Protein AF-A0A918XI87-F1 (afdb_monomer_lite)

Sequence (124 aa):
MRFLFICGCGHSGTSLLLAIFSAANDVHALTDETHFLLSHSTCEFKSQYGYLAQGGNLIVEKTPKHVYALDKIVADPECGALVMVRNPVDVIASLKREVLMFNRVSNAIETTTNSGLPAKRPRE

pLDDT: mean 84.79, std 15.88, range [45.97, 98.0]

Structure (mmCIF, N/CA/C/O backbone):
data_AF-A0A918XI87-F1
#
_entry.id   AF-A0A918XI87-F1
#
loop_
_atom_site.group_PDB
_atom_site.id
_atom_site.type_symbol
_atom_site.label_atom_id
_atom_site.label_alt_id
_atom_site.label_comp_id
_atom_site.label_asym_id
_atom_site.label_entity_id
_atom_site.label_seq_id
_atom_site.pdbx_PDB_ins_code
_atom_site.Cartn_x
_atom_site.Cartn_y
_atom_site.Cartn_z
_atom_site.occupancy
_atom_site.B_iso_or_equiv
_atom_site.auth_seq_id
_atom_site.auth_comp_id
_atom_site.auth_asym_id
_atom_site.auth_atom_id
_atom_site.pdbx_PDB_model_num
ATOM 1 N N . MET A 1 1 ? -14.171 1.375 10.277 1.00 72.75 1 MET A N 1
ATOM 2 C CA . MET A 1 1 ? -13.198 2.190 9.520 1.00 72.75 1 MET A CA 1
ATOM 3 C C . MET A 1 1 ? -12.370 1.231 8.691 1.00 72.75 1 MET A C 1
ATOM 5 O O . MET A 1 1 ? -12.010 0.193 9.229 1.00 72.75 1 MET A O 1
ATOM 9 N N . ARG A 1 2 ? -12.156 1.476 7.396 1.00 91.19 2 ARG A N 1
ATOM 10 C CA . ARG A 1 2 ? -11.413 0.535 6.541 1.00 91.19 2 ARG A CA 1
ATOM 11 C C . ARG A 1 2 ? -10.112 1.152 6.051 1.00 91.19 2 ARG A C 1
ATOM 13 O O . ARG A 1 2 ? -10.054 2.350 5.782 1.00 91.19 2 ARG A O 1
ATOM 20 N N . PHE A 1 3 ? -9.092 0.318 5.921 1.00 95.88 3 PHE A N 1
ATOM 21 C CA . PHE A 1 3 ? -7.787 0.686 5.388 1.00 95.88 3 PHE A CA 1
ATOM 22 C C . PHE A 1 3 ? -7.533 -0.100 4.111 1.00 95.88 3 PHE A C 1
ATOM 24 O O . PHE A 1 3 ? -7.703 -1.317 4.091 1.00 95.88 3 PHE A O 1
ATOM 31 N N . LEU A 1 4 ? -7.125 0.580 3.048 1.00 96.88 4 LEU A N 1
ATOM 32 C CA . LEU A 1 4 ? -6.785 -0.043 1.778 1.00 96.88 4 LEU A CA 1
ATOM 33 C C . LEU A 1 4 ? -5.349 0.303 1.405 1.00 96.88 4 LEU A C 1
ATOM 35 O O . LEU A 1 4 ? -4.991 1.472 1.293 1.00 96.88 4 LEU A O 1
ATOM 39 N N . PHE A 1 5 ? -4.548 -0.723 1.162 1.00 98.00 5 PHE A N 1
ATOM 40 C CA . PHE A 1 5 ? -3.168 -0.588 0.722 1.00 98.00 5 PHE A CA 1
ATOM 41 C C . PHE A 1 5 ? -3.089 -0.910 -0.768 1.00 98.00 5 PHE A C 1
ATOM 43 O O . PHE A 1 5 ? -3.352 -2.039 -1.189 1.00 98.00 5 PHE A O 1
ATOM 50 N N . ILE A 1 6 ? -2.746 0.083 -1.584 1.00 97.75 6 ILE A N 1
ATOM 51 C CA . ILE A 1 6 ? -2.438 -0.099 -3.000 1.00 97.75 6 ILE A CA 1
ATOM 52 C C . ILE A 1 6 ? -1.002 -0.616 -3.092 1.00 97.75 6 ILE A C 1
ATOM 54 O O . ILE A 1 6 ? -0.029 0.127 -2.936 1.00 97.75 6 ILE A O 1
ATOM 58 N N . CYS A 1 7 ? -0.881 -1.909 -3.369 1.00 97.00 7 CYS A N 1
ATOM 59 C CA . CYS A 1 7 ? 0.386 -2.621 -3.479 1.00 97.00 7 CYS A CA 1
ATOM 60 C C . CYS A 1 7 ? 0.673 -2.988 -4.940 1.00 97.00 7 CYS A C 1
ATOM 62 O O . CYS A 1 7 ? -0.176 -2.848 -5.821 1.00 97.00 7 CYS A O 1
ATOM 64 N N . GLY A 1 8 ? 1.865 -3.515 -5.211 1.00 92.75 8 GLY A N 1
ATOM 65 C CA . GLY A 1 8 ? 2.187 -4.109 -6.508 1.00 92.75 8 GLY A CA 1
ATOM 66 C C . GLY A 1 8 ? 3.638 -3.893 -6.901 1.00 92.75 8 GLY A C 1
ATOM 67 O O . GLY A 1 8 ? 4.483 -3.531 -6.087 1.00 92.75 8 GLY A O 1
ATOM 68 N N . CYS A 1 9 ? 3.944 -4.080 -8.178 1.00 86.00 9 CYS A N 1
ATOM 69 C CA . CYS A 1 9 ? 5.233 -3.650 -8.703 1.00 86.00 9 CYS A CA 1
ATOM 70 C C . CYS A 1 9 ? 5.203 -2.139 -8.986 1.00 86.00 9 CYS A C 1
ATOM 72 O O . CYS A 1 9 ? 4.191 -1.604 -9.451 1.00 86.00 9 CYS A O 1
ATOM 74 N N . GLY A 1 10 ? 6.315 -1.437 -8.745 1.00 83.88 10 GLY A N 1
ATOM 75 C CA . GLY A 1 10 ? 6.475 -0.067 -9.242 1.00 83.88 10 GLY A CA 1
ATOM 76 C C . GLY A 1 10 ? 6.183 0.001 -10.749 1.00 83.88 10 GLY A C 1
ATOM 77 O O . GLY A 1 10 ? 6.319 -0.998 -11.454 1.00 83.88 10 GLY A O 1
ATOM 78 N N . HIS A 1 11 ? 5.750 1.163 -11.247 1.00 88.81 11 HIS A N 1
ATOM 79 C CA . HIS A 1 11 ? 5.428 1.389 -12.672 1.00 88.81 11 HIS A CA 1
ATOM 80 C C . HIS A 1 11 ? 4.205 0.629 -13.222 1.00 88.81 11 HIS A C 1
ATOM 82 O O . HIS A 1 11 ? 3.897 0.713 -14.415 1.00 88.81 11 HIS A O 1
ATOM 88 N N . SER A 1 12 ? 3.444 -0.058 -12.369 1.00 89.56 12 SER A N 1
ATOM 89 C CA . SER A 1 12 ? 2.178 -0.701 -12.760 1.00 89.56 12 SER A CA 1
ATOM 90 C C . SER A 1 12 ? 0.980 0.254 -12.829 1.00 89.56 12 SER A C 1
ATOM 92 O O . SER A 1 12 ? -0.079 -0.147 -13.294 1.00 89.56 12 SER A O 1
ATOM 94 N N . GLY A 1 13 ? 1.138 1.515 -12.411 1.00 90.12 13 GLY A N 1
ATOM 95 C CA . GLY A 1 13 ? 0.046 2.495 -12.357 1.00 90.12 13 GLY A CA 1
ATOM 96 C C . GLY A 1 13 ? -0.566 2.680 -10.965 1.00 90.12 13 GLY A C 1
ATOM 97 O O . GLY A 1 13 ? -1.643 3.256 -10.852 1.00 90.12 13 GLY A O 1
ATOM 98 N N . THR A 1 14 ? 0.120 2.249 -9.903 1.00 93.31 14 THR A N 1
ATOM 99 C CA . THR A 1 14 ? -0.303 2.455 -8.506 1.00 93.31 14 THR A CA 1
ATOM 100 C C . THR A 1 14 ? -0.596 3.923 -8.176 1.00 93.31 14 THR A C 1
ATOM 102 O O . THR A 1 14 ? -1.606 4.209 -7.544 1.00 93.31 14 THR A O 1
ATOM 105 N N . SER A 1 15 ? 0.222 4.870 -8.653 1.00 93.81 15 SER A N 1
ATOM 106 C CA . SER A 1 15 ? -0.014 6.309 -8.439 1.00 93.81 15 SER A CA 1
ATOM 107 C C . SER A 1 15 ? -1.252 6.839 -9.173 1.00 93.81 15 SER A C 1
ATOM 109 O O . SER A 1 15 ? -1.952 7.693 -8.640 1.00 93.81 15 SER A O 1
ATOM 111 N N . LEU A 1 16 ? -1.548 6.328 -10.375 1.00 94.06 16 LEU A N 1
ATOM 112 C CA . LEU A 1 16 ? -2.768 6.702 -11.102 1.00 94.06 16 LEU A CA 1
ATOM 113 C C . LEU A 1 16 ? -4.007 6.211 -10.351 1.00 94.06 16 LEU A C 1
ATOM 115 O O . LEU A 1 16 ? -4.979 6.945 -10.212 1.00 94.06 16 LEU A O 1
ATOM 119 N N . LEU A 1 17 ? -3.955 4.982 -9.838 1.00 94.50 17 LEU A N 1
ATOM 120 C CA . LEU A 1 17 ? -5.040 4.427 -9.044 1.00 94.50 17 LEU A CA 1
ATOM 121 C C . LEU A 1 17 ? -5.257 5.219 -7.749 1.00 94.50 17 LEU A C 1
ATOM 123 O O . LEU A 1 17 ? -6.398 5.532 -7.422 1.00 94.50 17 LEU A O 1
ATOM 127 N N . LEU A 1 18 ? -4.179 5.596 -7.053 1.00 95.81 18 LEU A N 1
ATOM 128 C CA . LEU A 1 18 ? -4.268 6.476 -5.889 1.00 95.81 18 LEU A CA 1
ATOM 129 C C . LEU A 1 18 ? -4.971 7.791 -6.247 1.00 95.81 18 LEU A C 1
ATOM 131 O O . LEU A 1 18 ? -5.901 8.171 -5.550 1.00 95.81 18 LEU A O 1
ATOM 135 N N . ALA A 1 19 ? -4.598 8.433 -7.360 1.00 95.31 19 ALA A N 1
ATOM 136 C CA . ALA A 1 19 ? -5.226 9.678 -7.807 1.00 95.31 19 ALA A CA 1
ATOM 137 C C . ALA A 1 19 ? -6.734 9.529 -8.086 1.00 95.31 19 ALA A C 1
ATOM 139 O O . ALA A 1 19 ? -7.502 10.443 -7.794 1.00 95.31 19 ALA A O 1
ATOM 140 N N . ILE A 1 20 ? -7.170 8.375 -8.608 1.00 94.81 20 ILE A N 1
ATOM 141 C CA . ILE A 1 20 ? -8.598 8.065 -8.780 1.00 94.81 20 ILE A CA 1
ATOM 142 C C . ILE A 1 20 ? -9.298 7.981 -7.415 1.00 94.81 20 ILE A C 1
ATOM 144 O O . ILE A 1 20 ? -10.363 8.570 -7.245 1.00 94.81 20 ILE A O 1
ATOM 148 N N . PHE A 1 21 ? -8.702 7.297 -6.433 1.00 94.00 21 PHE A N 1
ATOM 149 C CA . PHE A 1 21 ? -9.241 7.233 -5.069 1.00 94.00 21 PHE A CA 1
ATOM 150 C C . PHE A 1 21 ? -9.282 8.606 -4.390 1.00 94.00 21 PHE A C 1
ATOM 152 O O . PHE A 1 21 ? -10.279 8.932 -3.755 1.00 94.00 21 PHE A O 1
ATOM 159 N N . SER A 1 22 ? -8.243 9.428 -4.561 1.00 92.19 22 SER A N 1
ATOM 160 C CA . SER A 1 22 ? -8.163 10.784 -4.002 1.00 92.19 22 SER A CA 1
ATOM 161 C C . SER A 1 22 ? -9.270 11.720 -4.494 1.00 92.19 22 SER A C 1
ATOM 163 O O . SER A 1 22 ? -9.528 12.733 -3.853 1.00 92.19 22 SER A O 1
ATOM 165 N N . ALA A 1 23 ? -9.906 11.419 -5.629 1.00 92.44 23 ALA A N 1
ATOM 166 C CA . ALA A 1 23 ? -11.003 12.219 -6.168 1.00 92.44 23 ALA A CA 1
ATOM 167 C C . ALA A 1 23 ? -12.369 11.903 -5.523 1.00 92.44 23 ALA A C 1
ATOM 169 O O . ALA A 1 23 ? -13.343 12.610 -5.784 1.00 92.44 23 ALA A O 1
ATOM 170 N N . ALA A 1 24 ? -12.472 10.842 -4.717 1.00 90.81 24 ALA A N 1
ATOM 171 C CA . ALA A 1 24 ? -13.715 10.452 -4.059 1.00 90.81 24 ALA A CA 1
ATOM 172 C C . ALA A 1 24 ? -13.912 11.193 -2.723 1.00 90.81 24 ALA A C 1
ATOM 174 O O . ALA A 1 24 ? -12.994 11.303 -1.920 1.00 90.81 24 ALA A O 1
ATOM 175 N N . ASN A 1 25 ? -15.144 11.639 -2.450 1.00 87.00 25 ASN A N 1
ATOM 176 C CA . ASN A 1 25 ? -15.467 12.469 -1.277 1.00 87.00 25 ASN A CA 1
ATOM 177 C C . ASN A 1 25 ? -15.378 11.746 0.084 1.00 87.00 25 ASN A C 1
ATOM 179 O O . ASN A 1 25 ? -15.343 12.413 1.110 1.00 87.00 25 ASN A O 1
ATOM 183 N N . ASP A 1 26 ? -15.376 10.410 0.104 1.00 89.56 26 ASP A N 1
ATOM 184 C CA . ASP A 1 26 ? -15.396 9.575 1.325 1.00 89.56 26 ASP A CA 1
ATOM 185 C C . ASP A 1 26 ? -14.076 8.794 1.511 1.00 89.56 26 ASP A C 1
ATOM 187 O O . ASP A 1 26 ? -14.023 7.738 2.149 1.00 89.56 26 ASP A O 1
ATOM 191 N N . VAL A 1 27 ? -13.003 9.278 0.873 1.00 92.50 27 VAL A N 1
ATOM 192 C CA . VAL A 1 27 ? -11.700 8.612 0.823 1.00 92.50 27 VAL A CA 1
ATOM 193 C C . VAL A 1 27 ? -10.589 9.573 1.223 1.00 92.50 27 VAL A C 1
ATOM 195 O O . VAL A 1 27 ? -10.410 10.631 0.628 1.00 92.50 27 VAL A O 1
ATOM 198 N N . HIS A 1 28 ? -9.773 9.151 2.184 1.00 93.50 28 HIS A N 1
ATOM 199 C CA . HIS A 1 28 ? -8.556 9.854 2.575 1.00 93.50 28 HIS A CA 1
ATOM 200 C C . HIS A 1 28 ? -7.338 9.126 2.012 1.00 93.50 28 HIS A C 1
ATOM 202 O O . HIS A 1 28 ? -6.906 8.101 2.536 1.00 93.50 28 HIS A O 1
ATOM 208 N N . ALA A 1 29 ? -6.795 9.650 0.918 1.00 93.94 29 ALA A N 1
ATOM 209 C CA . ALA A 1 29 ? -5.629 9.089 0.251 1.00 93.94 29 ALA A CA 1
ATOM 210 C C . ALA A 1 29 ? -4.328 9.729 0.765 1.00 93.94 29 ALA A C 1
ATOM 212 O O . ALA A 1 29 ? -4.167 10.947 0.700 1.00 93.94 29 ALA A O 1
ATOM 213 N N . LEU A 1 30 ? -3.383 8.909 1.227 1.00 93.94 30 LEU A N 1
ATOM 214 C CA . LEU A 1 30 ? -2.021 9.337 1.547 1.00 93.94 30 LEU A CA 1
ATOM 215 C C . LEU A 1 30 ? -1.220 9.481 0.251 1.00 93.94 30 LEU A C 1
ATOM 217 O O . LEU A 1 30 ? -1.030 8.503 -0.471 1.00 93.94 30 LEU A O 1
ATOM 221 N N . THR A 1 31 ? -0.775 10.700 -0.053 1.00 88.19 31 THR A N 1
ATOM 222 C CA . THR A 1 31 ? -0.098 11.032 -1.319 1.00 88.19 31 THR A CA 1
ATOM 223 C C . THR A 1 31 ? 1.309 10.450 -1.427 1.00 88.19 31 THR A C 1
ATOM 225 O O . THR A 1 31 ? 1.749 10.116 -2.529 1.00 88.19 31 THR A O 1
ATOM 228 N N . ASP A 1 32 ? 1.992 10.296 -0.294 1.00 91.38 32 ASP A N 1
ATOM 229 C CA . ASP A 1 32 ? 3.364 9.798 -0.218 1.00 91.38 32 ASP A CA 1
ATOM 230 C C . ASP A 1 32 ? 3.416 8.298 0.101 1.00 91.38 32 ASP A C 1
ATOM 232 O O . ASP A 1 32 ? 2.545 7.756 0.784 1.00 91.38 32 ASP A O 1
ATOM 236 N N . GLU A 1 33 ? 4.467 7.622 -0.380 1.00 94.50 33 GLU A N 1
ATOM 237 C CA . GLU A 1 33 ? 4.735 6.228 -0.004 1.00 94.50 33 GLU A CA 1
ATOM 238 C C . GLU A 1 33 ? 5.233 6.177 1.437 1.00 94.50 33 GLU A C 1
ATOM 240 O O . GLU A 1 33 ? 6.308 6.686 1.756 1.00 94.50 33 GLU A O 1
ATOM 245 N N . THR A 1 34 ? 4.462 5.548 2.322 1.00 96.19 34 THR A N 1
ATOM 246 C CA . THR A 1 34 ? 4.802 5.522 3.751 1.00 96.19 34 THR A CA 1
ATOM 247 C C . THR A 1 34 ? 5.877 4.495 4.080 1.00 96.19 34 THR A C 1
ATOM 249 O O . THR A 1 34 ? 6.578 4.632 5.080 1.00 96.19 34 THR A O 1
ATOM 252 N N . HIS A 1 35 ? 5.970 3.414 3.294 1.00 96.69 35 HIS A N 1
ATOM 253 C CA . HIS A 1 35 ? 6.799 2.243 3.599 1.00 96.69 35 HIS A CA 1
ATOM 254 C C . HIS A 1 35 ? 6.540 1.606 4.979 1.00 96.69 35 HIS A C 1
ATOM 256 O O . HIS A 1 35 ? 7.280 0.719 5.399 1.00 96.69 35 HIS A O 1
ATOM 262 N N . PHE A 1 36 ? 5.441 1.966 5.646 1.00 96.50 36 PHE A N 1
ATOM 263 C CA . PHE A 1 36 ? 5.240 1.711 7.072 1.00 96.50 36 PHE A CA 1
ATOM 264 C C . PHE A 1 36 ? 5.188 0.221 7.430 1.00 96.50 36 PHE A C 1
ATOM 266 O O . PHE A 1 36 ? 5.875 -0.242 8.341 1.00 96.50 36 PHE A O 1
ATOM 273 N N . LEU A 1 37 ? 4.432 -0.560 6.652 1.00 97.25 37 LEU A N 1
ATOM 274 C CA . LEU A 1 37 ? 4.241 -1.994 6.890 1.00 97.25 37 LEU A CA 1
ATOM 275 C C . LEU A 1 37 ? 5.493 -2.849 6.626 1.00 97.25 37 LEU A C 1
ATOM 277 O O . LEU A 1 37 ? 5.492 -4.046 6.927 1.00 97.25 37 LEU A O 1
ATOM 281 N N . LEU A 1 38 ? 6.576 -2.260 6.103 1.00 96.75 38 LEU A N 1
ATOM 282 C CA . LEU A 1 38 ? 7.858 -2.957 5.967 1.00 96.75 38 LEU A CA 1
ATOM 283 C C . LEU A 1 38 ? 8.538 -3.169 7.325 1.00 96.75 38 LEU A C 1
ATOM 285 O O . LEU A 1 38 ? 9.231 -4.167 7.503 1.00 96.75 38 LEU A O 1
ATOM 289 N N . SER A 1 39 ? 8.313 -2.271 8.283 1.00 96.88 39 SER A N 1
ATOM 290 C CA . SER A 1 39 ? 8.933 -2.309 9.614 1.00 96.88 39 SER A CA 1
ATOM 291 C C . SER A 1 39 ? 7.935 -2.415 10.765 1.00 96.88 39 SER A C 1
ATOM 293 O O . SER A 1 39 ? 8.326 -2.837 11.847 1.00 96.88 39 SER A O 1
ATOM 295 N N . HIS A 1 40 ? 6.657 -2.112 10.533 1.00 97.25 40 HIS A N 1
ATOM 296 C CA . HIS A 1 40 ? 5.632 -2.062 11.578 1.00 97.25 40 HIS A CA 1
ATOM 297 C C . HIS A 1 40 ? 4.425 -2.953 11.246 1.00 97.25 40 HIS A C 1
ATOM 299 O O . HIS A 1 40 ? 4.355 -3.588 10.182 1.00 97.25 40 HIS A O 1
ATOM 305 N N . SER A 1 41 ? 3.489 -3.038 12.191 1.00 97.25 41 SER A N 1
ATOM 306 C CA . SER A 1 41 ? 2.214 -3.753 12.068 1.00 97.25 41 SER A CA 1
ATOM 307 C C . SER A 1 41 ? 1.087 -2.871 11.513 1.00 97.25 41 SER A C 1
ATOM 309 O O . SER A 1 41 ? 1.173 -1.640 11.505 1.00 97.25 41 SER A O 1
ATOM 311 N N . THR A 1 42 ? -0.017 -3.495 11.087 1.00 96.75 42 THR A N 1
ATOM 312 C CA . THR A 1 42 ? -1.240 -2.764 10.716 1.00 96.75 42 THR A CA 1
ATOM 313 C C . THR A 1 42 ? -1.820 -2.013 11.913 1.00 96.75 42 THR A C 1
ATOM 315 O O . THR A 1 42 ? -2.244 -0.877 11.758 1.00 96.75 42 THR A O 1
ATOM 318 N N . CYS A 1 43 ? -1.775 -2.580 13.124 1.00 96.44 43 CYS A N 1
ATOM 319 C CA . CYS A 1 43 ? -2.248 -1.922 14.347 1.00 96.44 43 CYS A CA 1
ATOM 320 C C . CYS A 1 43 ? -1.556 -0.569 14.589 1.00 96.44 43 CYS A C 1
ATOM 322 O O . CYS A 1 43 ? -2.223 0.443 14.813 1.00 96.44 43 CYS A O 1
ATOM 324 N N . GLU A 1 44 ? -0.228 -0.528 14.465 1.00 97.12 44 GLU A N 1
ATOM 325 C CA . GLU A 1 44 ? 0.552 0.708 14.600 1.00 97.12 44 GLU A CA 1
ATOM 326 C C . GLU A 1 44 ? 0.211 1.714 13.498 1.00 97.12 44 GLU A C 1
ATOM 328 O O . GLU A 1 44 ? 0.025 2.896 13.785 1.00 97.12 44 GLU A O 1
ATOM 333 N N . PHE A 1 45 ? 0.033 1.243 12.259 1.00 96.31 45 PHE A N 1
ATOM 334 C CA . PHE A 1 45 ? -0.404 2.095 11.153 1.00 96.31 45 PHE A CA 1
ATOM 335 C C . PHE A 1 45 ? -1.768 2.733 11.448 1.00 96.31 45 PHE A C 1
ATOM 337 O O . PHE A 1 45 ? -1.944 3.942 11.294 1.00 96.31 45 PHE A O 1
ATOM 344 N N . LYS A 1 46 ? -2.734 1.935 11.920 1.00 94.06 46 LYS A N 1
ATOM 345 C CA . LYS A 1 46 ? -4.076 2.411 12.281 1.00 94.06 46 LYS A CA 1
ATOM 346 C C . LYS A 1 46 ? -4.026 3.426 13.421 1.00 94.06 46 LYS A C 1
ATOM 348 O O . LYS A 1 46 ? -4.743 4.419 13.366 1.00 94.06 46 LYS A O 1
ATOM 353 N N . SER A 1 47 ? -3.169 3.210 14.418 1.00 94.38 47 SER A N 1
ATOM 354 C CA . SER A 1 47 ? -2.956 4.161 15.516 1.00 94.38 47 SER A CA 1
ATOM 355 C C . SER A 1 47 ? -2.403 5.498 15.011 1.00 94.38 47 SER A C 1
ATOM 357 O O . SER A 1 47 ? -2.902 6.560 15.377 1.00 94.38 47 SER A O 1
ATOM 359 N N . GLN A 1 48 ? -1.419 5.452 14.110 1.00 94.06 48 GLN A N 1
ATOM 360 C CA . GLN A 1 48 ? -0.771 6.650 13.585 1.00 94.06 48 GLN A CA 1
ATOM 361 C C . GLN A 1 48 ? -1.647 7.441 12.611 1.00 94.06 48 GLN A C 1
ATOM 363 O O . GLN A 1 48 ? -1.644 8.666 12.664 1.00 94.06 48 GLN A O 1
ATOM 368 N N . TYR A 1 49 ? -2.384 6.771 11.723 1.00 92.38 49 TYR A N 1
ATOM 369 C CA . TYR A 1 49 ? -3.114 7.422 10.627 1.00 92.38 49 TYR A CA 1
ATOM 370 C C . TYR A 1 49 ? -4.634 7.420 10.804 1.00 92.38 49 TYR A C 1
ATOM 372 O O . TYR A 1 49 ? -5.340 8.073 10.040 1.00 92.38 49 TYR A O 1
ATOM 380 N N . GLY A 1 50 ? -5.168 6.729 11.813 1.00 89.06 50 GLY A N 1
ATOM 381 C CA . GLY A 1 50 ? -6.611 6.572 12.005 1.00 89.06 50 GLY A CA 1
ATOM 382 C C . GLY A 1 50 ? -7.362 7.878 12.261 1.00 89.06 50 GLY A C 1
ATOM 383 O O . GLY A 1 50 ? -8.546 7.970 11.948 1.00 89.06 50 GLY A O 1
ATOM 384 N N . TYR A 1 51 ? -6.679 8.917 12.748 1.00 89.06 51 TYR A N 1
ATOM 385 C CA . TYR A 1 51 ? -7.270 10.246 12.926 1.00 89.06 51 TYR A CA 1
ATOM 386 C C . TYR A 1 51 ? -7.711 10.892 11.601 1.00 89.06 51 TYR A C 1
ATOM 388 O O . TYR A 1 51 ? -8.579 11.761 11.610 1.00 89.06 51 TYR A O 1
ATOM 396 N N . LEU A 1 52 ? -7.144 10.473 10.463 1.00 86.81 52 LEU A N 1
ATOM 397 C CA . LEU A 1 52 ? -7.497 11.009 9.145 1.00 86.81 52 LEU A CA 1
ATOM 398 C C . LEU A 1 52 ? -8.901 10.606 8.701 1.00 86.81 52 LEU A C 1
ATOM 400 O O . LEU A 1 52 ? -9.462 11.255 7.832 1.00 86.81 52 LEU A O 1
ATOM 404 N N . ALA A 1 53 ? -9.488 9.579 9.311 1.00 75.19 53 ALA A N 1
ATOM 405 C CA . ALA A 1 53 ? -10.833 9.115 8.997 1.00 75.19 53 ALA A CA 1
ATOM 406 C C . ALA A 1 53 ? -11.950 9.945 9.658 1.00 75.19 53 ALA A C 1
ATOM 408 O O . ALA A 1 53 ? -13.107 9.526 9.650 1.00 75.19 53 ALA A O 1
ATOM 409 N N . GLN A 1 54 ? -11.651 11.105 10.259 1.00 66.62 54 GLN A N 1
ATOM 410 C CA . GLN A 1 54 ? -12.690 11.990 10.793 1.00 66.62 54 GLN A CA 1
ATOM 411 C C . GLN A 1 54 ? -13.487 12.640 9.651 1.00 66.62 54 GLN A C 1
ATOM 413 O O . GLN A 1 54 ? -13.205 13.757 9.229 1.00 66.62 54 GLN A O 1
ATOM 418 N N . GLY A 1 55 ? -14.483 11.907 9.151 1.00 62.84 55 GLY A N 1
ATOM 419 C CA . GLY A 1 55 ? -15.377 12.314 8.065 1.00 62.84 55 GLY A CA 1
ATOM 420 C C . GLY A 1 55 ? -15.406 11.360 6.868 1.00 62.84 55 GLY A C 1
ATOM 421 O O . GLY A 1 55 ? -16.310 11.497 6.049 1.00 62.84 55 GLY A O 1
ATOM 422 N N . GLY A 1 56 ? -14.478 10.397 6.795 1.00 63.41 56 GLY A N 1
ATOM 423 C CA . GLY A 1 56 ? -14.364 9.436 5.697 1.00 63.41 56 GLY A CA 1
ATOM 424 C C . GLY A 1 56 ? -14.337 7.976 6.158 1.00 63.41 56 GLY A C 1
ATOM 425 O O . GLY A 1 56 ? -13.767 7.646 7.199 1.00 63.41 56 GLY A O 1
ATOM 426 N N . ASN A 1 57 ? -14.919 7.066 5.378 1.00 84.75 57 ASN A N 1
ATOM 427 C CA . ASN A 1 57 ? -15.006 5.642 5.726 1.00 84.75 57 ASN A CA 1
ATOM 428 C C . ASN A 1 57 ? -13.776 4.812 5.313 1.00 84.75 57 ASN A C 1
ATOM 430 O O . ASN A 1 57 ? -13.625 3.673 5.785 1.00 84.75 57 ASN A O 1
ATOM 434 N N . LEU A 1 58 ? -12.906 5.358 4.453 1.00 92.88 58 LEU A N 1
ATOM 435 C CA . LEU A 1 58 ? -11.773 4.647 3.860 1.00 92.88 58 LEU A CA 1
ATOM 436 C C . LEU A 1 58 ? -10.487 5.486 3.856 1.00 92.88 58 LEU A C 1
ATOM 438 O O . LEU A 1 58 ? -10.442 6.566 3.270 1.00 92.88 58 LEU A O 1
ATOM 442 N N . ILE A 1 59 ? -9.414 4.945 4.435 1.00 95.44 59 ILE A N 1
ATOM 443 C CA . ILE A 1 59 ? -8.050 5.463 4.255 1.00 95.44 59 ILE A CA 1
ATOM 444 C C . ILE A 1 59 ? -7.352 4.619 3.190 1.00 95.44 59 ILE A C 1
ATOM 446 O O . ILE A 1 59 ? -7.348 3.390 3.282 1.00 95.44 59 ILE A O 1
ATOM 450 N N . VAL A 1 60 ? -6.755 5.273 2.195 1.00 96.44 60 VAL A N 1
ATOM 451 C CA . VAL A 1 60 ? -6.001 4.623 1.119 1.00 96.44 60 VAL A CA 1
ATOM 452 C C . VAL A 1 60 ? -4.541 5.034 1.215 1.00 96.44 60 VAL A C 1
ATOM 454 O O . VAL A 1 60 ? -4.216 6.216 1.178 1.00 96.44 60 VAL A O 1
ATOM 457 N N . GLU A 1 61 ? -3.649 4.060 1.299 1.00 96.88 61 GLU A N 1
ATOM 458 C CA . GLU A 1 61 ? -2.206 4.268 1.239 1.00 96.88 61 GLU A CA 1
ATOM 459 C C . GLU A 1 61 ? -1.649 3.552 0.014 1.00 96.88 61 GLU A C 1
ATOM 461 O O . GLU A 1 61 ? -2.175 2.522 -0.409 1.00 96.88 61 GLU A O 1
ATOM 466 N N . LYS A 1 62 ? -0.605 4.113 -0.594 1.00 97.12 62 LYS A N 1
ATOM 467 C CA . LYS A 1 62 ? 0.071 3.489 -1.727 1.00 97.12 62 LYS A CA 1
ATOM 468 C C . LYS A 1 62 ? 1.548 3.352 -1.416 1.00 97.12 62 LYS A C 1
ATOM 470 O O . LYS A 1 62 ? 2.282 4.330 -1.465 1.00 97.12 62 LYS A O 1
ATOM 475 N N . THR A 1 63 ? 1.988 2.112 -1.258 1.00 97.38 63 THR A N 1
ATOM 476 C CA . THR A 1 63 ? 3.393 1.718 -1.316 1.00 97.38 63 THR A CA 1
ATOM 477 C C . THR A 1 63 ? 3.484 0.407 -2.101 1.00 97.38 63 THR A C 1
ATOM 479 O O . THR A 1 63 ? 3.083 -0.640 -1.587 1.00 97.38 63 THR A O 1
ATOM 482 N N . PRO A 1 64 ? 4.068 0.381 -3.319 1.00 96.19 64 PRO A N 1
ATOM 483 C CA . PRO A 1 64 ? 4.163 -0.845 -4.114 1.00 96.19 64 PRO A CA 1
ATOM 484 C C . PRO A 1 64 ? 4.853 -1.978 -3.337 1.00 96.19 64 PRO A C 1
ATOM 486 O O . PRO A 1 64 ? 4.375 -3.113 -3.304 1.00 96.19 64 PRO A O 1
ATOM 489 N N . LYS A 1 65 ? 5.915 -1.634 -2.594 1.00 96.81 65 LYS A N 1
ATOM 490 C CA . LYS A 1 65 ? 6.696 -2.567 -1.766 1.00 96.81 65 LYS A CA 1
ATOM 491 C C . LYS A 1 65 ? 5.901 -3.251 -0.644 1.00 96.81 65 LYS A C 1
ATOM 493 O O . LYS A 1 65 ? 6.375 -4.259 -0.134 1.00 96.81 65 LYS A O 1
ATOM 498 N N . HIS A 1 66 ? 4.702 -2.796 -0.275 1.00 97.44 66 HIS A N 1
ATOM 499 C CA . HIS A 1 66 ? 3.856 -3.527 0.684 1.00 97.44 66 HIS A CA 1
ATOM 500 C C . HIS A 1 66 ? 3.344 -4.868 0.146 1.00 97.44 66 HIS A C 1
ATOM 502 O O . HIS A 1 66 ? 2.801 -5.653 0.915 1.00 97.44 66 HIS A O 1
ATOM 508 N N . VAL A 1 67 ? 3.609 -5.205 -1.123 1.00 96.81 67 VAL A N 1
ATOM 509 C CA . VAL A 1 67 ? 3.467 -6.584 -1.620 1.00 96.81 67 VAL A CA 1
ATOM 510 C C . VAL A 1 67 ? 4.245 -7.604 -0.763 1.00 96.81 67 VAL A C 1
ATOM 512 O O . VAL A 1 67 ? 3.854 -8.762 -0.679 1.00 96.81 67 VAL A O 1
ATOM 515 N N . TYR A 1 68 ? 5.311 -7.176 -0.075 1.00 97.44 68 TYR A N 1
ATOM 516 C CA . TYR A 1 68 ? 6.081 -8.007 0.861 1.00 97.44 68 TYR A CA 1
ATOM 517 C C . TYR A 1 68 ? 5.481 -8.090 2.276 1.00 97.44 68 TYR A C 1
ATOM 519 O O . TYR A 1 68 ? 6.068 -8.728 3.141 1.00 97.44 68 TYR A O 1
ATOM 527 N N . ALA A 1 69 ? 4.347 -7.432 2.519 1.00 97.38 69 ALA A N 1
ATOM 528 C CA . ALA A 1 69 ? 3.639 -7.386 3.799 1.00 97.38 69 ALA A CA 1
ATOM 529 C C . ALA A 1 69 ? 2.152 -7.777 3.653 1.00 97.38 69 ALA A C 1
ATOM 531 O O . ALA A 1 69 ? 1.321 -7.411 4.486 1.00 97.38 69 ALA A O 1
ATOM 532 N N . LEU A 1 70 ? 1.793 -8.484 2.571 1.00 97.56 70 LEU A N 1
ATOM 533 C CA . LEU A 1 70 ? 0.410 -8.894 2.299 1.00 97.56 70 LEU A CA 1
ATOM 534 C C . LEU A 1 70 ? -0.159 -9.802 3.389 1.00 97.56 70 LEU A C 1
ATOM 536 O O . LEU A 1 70 ? -1.342 -9.714 3.689 1.00 97.56 70 LEU A O 1
ATOM 540 N N . ASP A 1 71 ? 0.676 -10.640 3.993 1.00 97.69 71 ASP A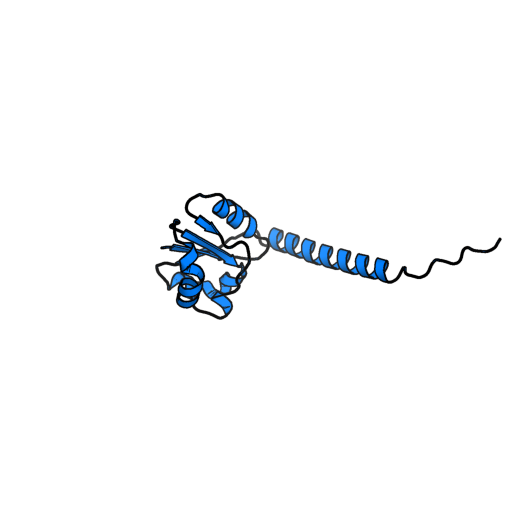 N 1
ATOM 541 C CA . ASP A 1 71 ? 0.328 -11.478 5.138 1.00 97.69 71 ASP A CA 1
ATOM 542 C C . ASP A 1 71 ? -0.202 -10.644 6.312 1.00 97.69 71 ASP A C 1
ATOM 544 O O . ASP A 1 71 ? -1.270 -10.944 6.846 1.00 97.69 71 ASP A O 1
ATOM 548 N N . LYS A 1 72 ? 0.482 -9.542 6.651 1.00 97.38 72 LYS A N 1
ATOM 549 C CA . LYS A 1 72 ? 0.047 -8.609 7.701 1.00 97.38 72 LYS A CA 1
ATOM 550 C C . LYS A 1 72 ? -1.275 -7.934 7.343 1.00 97.38 72 LYS A C 1
ATOM 552 O O . LYS A 1 72 ? -2.136 -7.786 8.203 1.00 97.38 72 LYS A O 1
ATOM 557 N N . ILE A 1 73 ? -1.425 -7.519 6.083 1.00 97.69 73 ILE A N 1
ATOM 558 C CA . ILE A 1 73 ? -2.617 -6.805 5.606 1.00 97.69 73 ILE A CA 1
ATOM 559 C C . ILE A 1 73 ? -3.839 -7.728 5.610 1.00 97.69 73 ILE A C 1
ATOM 561 O O . ILE A 1 73 ? -4.892 -7.333 6.090 1.00 97.69 73 ILE A O 1
ATOM 565 N N . VAL A 1 74 ? -3.703 -8.952 5.093 1.00 96.44 74 VAL A N 1
ATOM 566 C CA . VAL A 1 74 ? -4.808 -9.920 4.971 1.00 96.44 74 VAL A CA 1
ATOM 567 C C . VAL A 1 74 ? -5.219 -10.494 6.330 1.00 96.44 74 VAL A C 1
ATOM 569 O O . VAL A 1 74 ? -6.373 -10.880 6.504 1.00 96.44 74 VAL A O 1
ATOM 572 N N . ALA A 1 75 ? -4.304 -10.539 7.302 1.00 97.31 75 ALA A N 1
ATOM 573 C CA . ALA A 1 75 ? -4.611 -10.982 8.660 1.00 97.31 75 ALA A CA 1
ATOM 574 C C . ALA A 1 75 ? -5.503 -9.999 9.446 1.00 97.31 75 ALA A C 1
ATOM 576 O O . ALA A 1 75 ? -6.158 -10.413 10.403 1.00 97.31 75 ALA A O 1
ATOM 577 N N . ASP A 1 76 ? -5.535 -8.717 9.070 1.00 96.75 76 ASP A N 1
ATOM 578 C CA . ASP A 1 76 ? -6.332 -7.688 9.743 1.00 96.75 76 ASP A CA 1
ATOM 579 C C . ASP A 1 76 ? -7.681 -7.487 9.020 1.00 96.75 76 ASP A C 1
ATOM 581 O O . ASP A 1 76 ? -7.699 -7.029 7.877 1.00 96.75 76 ASP A O 1
ATOM 585 N N . PRO A 1 77 ? -8.831 -7.778 9.657 1.00 95.25 77 PRO A N 1
ATOM 586 C CA . PRO A 1 77 ? -10.144 -7.719 9.007 1.00 95.25 77 PRO A CA 1
ATOM 587 C C . PRO A 1 77 ? -10.596 -6.298 8.633 1.00 95.25 77 PRO A C 1
ATOM 589 O O . PRO A 1 77 ? -11.553 -6.134 7.872 1.00 95.25 77 PRO A O 1
ATOM 592 N N . GLU A 1 78 ? -9.950 -5.261 9.172 1.00 94.75 78 GLU A N 1
ATOM 593 C CA . GLU A 1 78 ? -10.216 -3.867 8.805 1.00 94.75 78 GLU A CA 1
ATOM 594 C C . GLU A 1 78 ? -9.340 -3.385 7.642 1.00 94.75 78 GLU A C 1
ATOM 596 O O . GLU A 1 78 ? -9.548 -2.278 7.130 1.00 94.75 78 GLU A O 1
ATOM 601 N N . CYS A 1 79 ? -8.369 -4.196 7.220 1.00 96.81 79 CYS A N 1
ATOM 602 C CA . CYS A 1 79 ? -7.442 -3.878 6.151 1.00 96.81 79 CYS A CA 1
ATOM 603 C C . CYS A 1 79 ? -7.747 -4.675 4.875 1.00 96.81 79 CYS A C 1
ATOM 605 O O . CYS A 1 79 ? -8.247 -5.796 4.893 1.00 96.81 79 CYS A O 1
ATOM 607 N N . GLY A 1 80 ? -7.427 -4.077 3.733 1.00 97.00 80 GLY A N 1
ATOM 608 C CA . GLY A 1 80 ? -7.477 -4.718 2.428 1.00 97.00 80 GLY A CA 1
ATOM 609 C C . GLY A 1 80 ? -6.241 -4.370 1.613 1.00 97.00 80 GLY A C 1
ATOM 610 O O . GLY A 1 80 ? -5.699 -3.271 1.728 1.00 97.00 80 GLY A O 1
ATOM 611 N N . ALA A 1 81 ? -5.808 -5.297 0.764 1.00 97.44 81 ALA A N 1
ATOM 612 C CA . ALA A 1 81 ? -4.756 -5.059 -0.216 1.00 97.44 81 ALA A CA 1
ATOM 613 C C . ALA A 1 81 ? -5.357 -5.013 -1.624 1.00 97.44 81 ALA A C 1
ATOM 615 O O . ALA A 1 81 ? -6.054 -5.939 -2.039 1.00 97.44 81 ALA A O 1
ATOM 616 N N . LEU A 1 82 ? -5.046 -3.960 -2.377 1.00 97.06 82 LEU A N 1
ATOM 617 C CA . LEU A 1 82 ? -5.340 -3.851 -3.801 1.00 97.06 82 LEU A CA 1
ATOM 618 C C . LEU A 1 82 ? -4.027 -3.950 -4.575 1.00 97.06 82 LEU A C 1
ATOM 620 O O . LEU A 1 82 ? -3.261 -2.991 -4.656 1.00 97.06 82 LEU A O 1
ATOM 624 N N . VAL A 1 83 ? -3.748 -5.139 -5.107 1.00 96.69 83 VAL A N 1
ATOM 625 C CA . VAL A 1 83 ? -2.488 -5.430 -5.799 1.00 96.69 83 VAL A CA 1
ATOM 626 C C . VAL A 1 83 ? -2.619 -5.099 -7.282 1.00 96.69 83 VAL A C 1
ATOM 628 O O . VAL A 1 83 ? -3.327 -5.776 -8.026 1.00 96.69 83 VAL A O 1
ATOM 631 N N . MET A 1 84 ? -1.899 -4.072 -7.722 1.00 94.81 84 MET A N 1
ATOM 632 C CA . MET A 1 84 ? -1.824 -3.692 -9.128 1.00 94.81 84 MET A CA 1
ATOM 633 C C . MET A 1 84 ? -0.893 -4.628 -9.894 1.00 94.81 84 MET A C 1
ATOM 635 O O . MET A 1 84 ? 0.290 -4.768 -9.571 1.00 94.81 84 MET A O 1
ATOM 639 N N . VAL A 1 85 ? -1.434 -5.229 -10.952 1.00 92.38 85 VAL A N 1
ATOM 640 C CA . VAL A 1 85 ? -0.700 -6.074 -11.895 1.00 92.38 85 VAL A CA 1
ATOM 641 C C . VAL A 1 85 ? -0.691 -5.437 -13.280 1.00 92.38 85 VAL A C 1
ATOM 643 O O . VAL A 1 85 ? -1.651 -4.795 -13.703 1.00 92.38 85 VAL A O 1
ATOM 646 N N . ARG A 1 86 ? 0.414 -5.616 -14.001 1.00 92.50 86 ARG A N 1
ATOM 647 C CA . ARG A 1 86 ? 0.593 -5.178 -15.388 1.00 92.50 86 ARG A CA 1
ATOM 648 C C . ARG A 1 86 ? 1.479 -6.189 -16.110 1.00 92.50 86 ARG A C 1
ATOM 650 O O . ARG A 1 86 ? 2.233 -6.910 -15.460 1.00 92.50 86 ARG A O 1
ATOM 657 N N . ASN A 1 87 ? 1.405 -6.233 -17.441 1.00 94.12 87 ASN A N 1
ATOM 658 C CA . ASN A 1 87 ? 2.317 -7.043 -18.244 1.00 94.12 87 ASN A CA 1
ATOM 659 C C . ASN A 1 87 ? 3.783 -6.762 -17.832 1.00 94.12 87 ASN A C 1
ATOM 661 O O . ASN A 1 87 ? 4.207 -5.601 -17.869 1.00 94.12 87 ASN A O 1
ATOM 665 N N . PRO A 1 88 ? 4.564 -7.789 -17.443 1.00 90.50 88 PRO A N 1
ATOM 666 C CA . PRO A 1 88 ? 5.930 -7.598 -16.960 1.00 90.50 88 PRO A CA 1
ATOM 667 C C . PRO A 1 88 ? 6.852 -6.956 -18.004 1.00 90.50 88 PRO A C 1
ATOM 669 O O . PRO A 1 88 ? 7.757 -6.209 -17.633 1.00 90.50 88 PRO A O 1
ATOM 672 N N . VAL A 1 89 ? 6.611 -7.176 -19.302 1.00 92.44 89 VAL A N 1
ATOM 673 C CA . VAL A 1 89 ? 7.395 -6.554 -20.383 1.00 92.44 89 VAL A CA 1
ATOM 674 C C . VAL A 1 89 ? 7.236 -5.032 -20.363 1.00 92.44 89 VAL A C 1
ATOM 676 O O . VAL A 1 89 ? 8.229 -4.308 -20.459 1.00 92.44 89 VAL A O 1
ATOM 679 N N . ASP A 1 90 ? 6.015 -4.537 -20.147 1.00 91.00 90 ASP A N 1
ATOM 680 C CA . ASP A 1 90 ? 5.737 -3.100 -20.055 1.00 91.00 90 ASP A CA 1
ATOM 681 C C . ASP A 1 90 ? 6.355 -2.480 -18.802 1.00 91.00 90 ASP A C 1
ATOM 683 O O . ASP A 1 90 ? 6.895 -1.373 -18.850 1.00 91.00 90 ASP A O 1
ATOM 687 N N . VAL A 1 91 ? 6.280 -3.195 -17.675 1.00 90.19 91 VAL A N 1
ATOM 688 C CA . VAL A 1 91 ? 6.860 -2.751 -16.401 1.00 90.19 91 VAL A CA 1
ATOM 689 C C . VAL A 1 91 ? 8.373 -2.608 -16.543 1.00 90.19 91 VAL A C 1
ATOM 691 O O . VAL A 1 91 ? 8.920 -1.556 -16.217 1.00 90.19 91 VAL A O 1
ATOM 694 N N . ILE A 1 92 ? 9.050 -3.610 -17.115 1.00 89.12 92 ILE A N 1
ATOM 6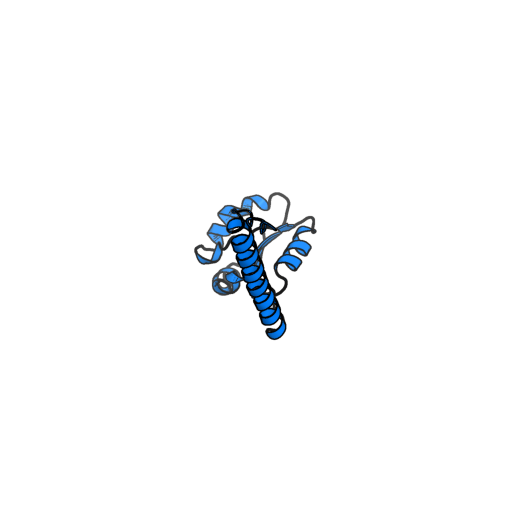95 C CA . ILE A 1 92 ? 10.496 -3.561 -17.369 1.00 89.12 92 ILE A CA 1
ATOM 696 C C . ILE A 1 92 ? 10.843 -2.426 -18.339 1.00 89.12 92 ILE A C 1
ATOM 698 O O . ILE A 1 92 ? 11.815 -1.705 -18.113 1.00 89.12 92 ILE A O 1
ATOM 702 N N . ALA A 1 93 ? 10.068 -2.234 -19.409 1.00 89.25 93 ALA A N 1
ATOM 703 C CA . ALA A 1 93 ? 10.290 -1.136 -20.347 1.00 89.25 93 ALA A CA 1
ATOM 704 C C . ALA A 1 93 ? 10.133 0.245 -19.678 1.00 89.25 93 ALA A C 1
ATOM 706 O O . ALA A 1 93 ? 10.902 1.165 -19.970 1.00 89.25 93 ALA A O 1
ATOM 707 N N . SER A 1 94 ? 9.172 0.390 -18.761 1.00 85.75 94 SER A N 1
ATOM 708 C CA . SER A 1 94 ? 8.958 1.617 -17.988 1.00 85.75 94 SER A CA 1
ATOM 709 C C . SER A 1 94 ? 10.091 1.880 -16.992 1.00 85.75 94 SER A C 1
ATOM 711 O O . SER A 1 94 ? 10.643 2.979 -16.989 1.00 85.75 94 SER A O 1
ATOM 713 N N . LEU A 1 95 ? 10.507 0.861 -16.233 1.00 84.12 95 LEU A N 1
ATOM 714 C CA . LEU A 1 95 ? 11.646 0.936 -15.310 1.00 84.12 95 LEU A CA 1
ATOM 715 C C . LEU A 1 95 ? 12.941 1.302 -16.043 1.00 84.12 95 LEU A C 1
ATOM 717 O O . LEU A 1 95 ? 13.675 2.195 -15.626 1.00 84.12 95 LEU A O 1
ATOM 721 N N . LYS A 1 96 ? 13.210 0.662 -17.190 1.00 80.94 96 LYS A N 1
ATOM 722 C CA . LYS A 1 96 ? 14.375 0.992 -18.026 1.00 80.94 96 LYS A CA 1
ATOM 723 C C . LYS A 1 96 ? 14.365 2.456 -18.452 1.00 80.94 96 LYS A C 1
ATOM 725 O O . LYS A 1 96 ? 15.414 3.091 -18.431 1.00 80.94 96 LYS A O 1
ATOM 730 N N . ARG A 1 97 ? 13.203 3.001 -18.831 1.00 75.31 97 ARG A N 1
ATOM 731 C CA . ARG A 1 97 ? 13.076 4.415 -19.211 1.00 75.31 97 ARG A CA 1
ATOM 732 C C . ARG A 1 97 ? 13.444 5.336 -18.054 1.00 75.31 97 ARG A C 1
ATOM 734 O O . ARG A 1 97 ? 14.160 6.301 -18.287 1.00 75.31 97 ARG A O 1
ATOM 741 N N . GLU A 1 98 ? 12.980 5.044 -16.845 1.00 73.94 98 GLU A N 1
ATOM 742 C CA . GLU A 1 98 ? 13.303 5.840 -15.660 1.00 73.94 98 GLU A CA 1
ATOM 743 C C . GLU A 1 98 ? 14.808 5.833 -15.365 1.00 73.94 98 GLU A C 1
ATOM 745 O O . GLU A 1 98 ? 15.411 6.899 -15.262 1.00 73.94 98 GLU A O 1
ATOM 750 N N . VAL A 1 99 ? 15.442 4.655 -15.355 1.00 72.00 99 VAL A N 1
ATOM 751 C CA . VAL A 1 99 ? 16.896 4.524 -15.148 1.00 72.00 99 VAL A CA 1
ATOM 752 C C . VAL A 1 99 ? 17.687 5.273 -16.227 1.00 72.00 99 VAL A C 1
ATOM 754 O O . VAL A 1 99 ? 18.633 6.000 -15.926 1.00 72.00 99 VAL A O 1
ATOM 757 N N . LEU A 1 100 ? 17.291 5.143 -17.497 1.00 65.94 100 LEU A N 1
ATOM 758 C CA . LEU A 1 100 ? 17.927 5.874 -18.596 1.00 65.94 100 LEU A CA 1
ATOM 759 C C . LEU A 1 100 ? 17.754 7.393 -18.472 1.00 65.94 100 LEU A C 1
ATOM 761 O O . LEU A 1 100 ? 18.684 8.132 -18.795 1.00 65.94 100 LEU A O 1
ATOM 765 N N . MET A 1 101 ? 16.585 7.865 -18.037 1.00 62.91 101 MET A N 1
ATOM 766 C CA . MET A 1 101 ? 16.340 9.292 -17.815 1.00 62.91 101 MET A CA 1
ATOM 767 C C . MET A 1 101 ? 17.172 9.823 -16.651 1.00 62.91 101 MET A C 1
ATOM 769 O O . MET A 1 101 ? 17.790 10.872 -16.803 1.00 62.91 101 MET A O 1
ATOM 773 N N . PHE A 1 102 ? 17.257 9.084 -15.543 1.00 68.81 102 PHE A N 1
ATOM 774 C CA . PHE A 1 102 ? 18.110 9.442 -14.411 1.00 68.81 102 PHE A CA 1
ATOM 775 C C . PHE A 1 102 ? 19.567 9.621 -14.854 1.00 68.81 102 PHE A C 1
ATOM 777 O O . PHE A 1 102 ? 20.138 10.691 -14.661 1.00 68.81 102 PHE A O 1
ATOM 784 N N . ASN A 1 103 ? 20.122 8.646 -15.581 1.00 63.62 103 ASN A N 1
ATOM 785 C CA . ASN A 1 103 ? 21.491 8.729 -16.104 1.00 63.62 103 ASN A CA 1
ATOM 786 C C . ASN A 1 103 ? 21.699 9.929 -17.042 1.00 63.62 103 ASN A C 1
ATOM 788 O O . ASN A 1 103 ? 22.748 10.570 -17.019 1.00 63.62 103 ASN A O 1
ATOM 792 N N . ARG A 1 104 ? 20.703 10.260 -17.874 1.00 61.09 104 ARG A N 1
ATOM 793 C CA . ARG A 1 104 ? 20.764 11.432 -18.762 1.00 61.09 104 ARG A CA 1
ATOM 794 C C . ARG A 1 104 ? 20.770 12.748 -17.990 1.00 61.09 104 ARG A C 1
ATOM 796 O O . ARG A 1 104 ? 21.519 13.647 -18.361 1.00 61.09 104 ARG A O 1
ATOM 803 N N . VAL A 1 105 ? 19.959 12.857 -16.939 1.00 69.50 105 VAL A N 1
ATOM 804 C CA . VAL A 1 105 ? 19.913 14.046 -16.079 1.00 69.50 105 VAL A CA 1
ATOM 805 C C . VAL A 1 105 ? 21.218 14.194 -15.297 1.00 69.50 105 VAL A C 1
ATOM 807 O O . VAL A 1 105 ? 21.786 15.281 -15.296 1.00 69.50 105 VAL A O 1
ATOM 810 N N . SER A 1 106 ? 21.744 13.115 -14.709 1.00 64.25 106 SER A N 1
ATOM 811 C CA . SER A 1 106 ? 23.030 13.135 -13.998 1.00 64.25 106 SER A CA 1
ATOM 812 C C . SER A 1 106 ? 24.178 13.599 -14.898 1.00 64.25 106 SER A C 1
ATOM 814 O O . SER A 1 106 ? 24.899 14.527 -14.535 1.00 64.25 106 SER A O 1
ATOM 816 N N . ASN A 1 107 ? 24.279 13.050 -16.113 1.00 58.59 107 ASN A N 1
ATOM 817 C CA . ASN A 1 107 ? 25.301 13.462 -17.079 1.00 58.59 107 ASN A CA 1
ATOM 818 C C . ASN A 1 107 ? 25.141 14.931 -17.506 1.00 58.59 107 ASN A C 1
ATOM 820 O O . ASN A 1 107 ? 26.129 15.645 -17.655 1.00 58.59 107 ASN A O 1
ATOM 824 N N . ALA A 1 108 ? 23.904 15.408 -17.689 1.00 62.75 108 ALA A N 1
ATOM 825 C CA . ALA A 1 108 ? 23.653 16.808 -18.025 1.00 62.75 108 ALA A CA 1
ATOM 826 C C . ALA A 1 108 ? 24.098 17.750 -16.890 1.00 62.75 108 ALA A C 1
ATOM 828 O O . ALA A 1 108 ? 24.763 18.755 -17.149 1.00 62.75 108 ALA A O 1
ATOM 829 N N . ILE A 1 109 ? 23.814 17.408 -15.630 1.00 64.44 109 ILE A N 1
ATOM 830 C CA . ILE A 1 109 ? 24.243 18.196 -14.465 1.00 64.44 109 ILE A CA 1
ATOM 831 C C . ILE A 1 109 ? 25.776 18.249 -14.380 1.00 64.44 109 ILE A C 1
ATOM 833 O O . ILE A 1 109 ? 26.322 19.342 -14.251 1.00 64.44 109 ILE A O 1
ATOM 837 N N . GLU A 1 110 ? 26.474 17.120 -14.549 1.00 58.88 110 GLU A N 1
ATOM 838 C CA . GLU A 1 110 ? 27.947 17.074 -14.553 1.00 58.88 110 GLU A CA 1
ATOM 839 C C . GLU A 1 110 ? 28.576 17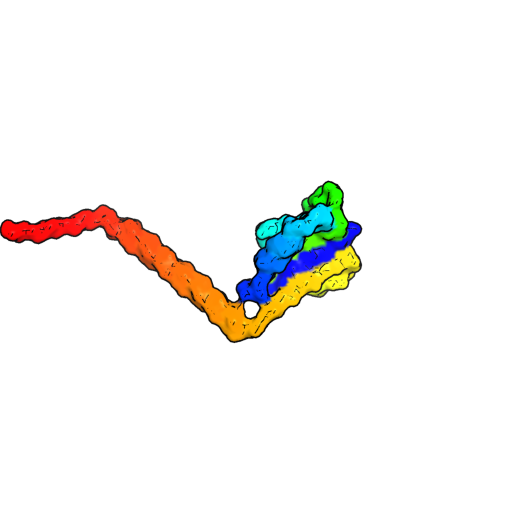.924 -15.668 1.00 58.88 110 GLU A C 1
ATOM 841 O O . GLU A 1 110 ? 29.587 18.596 -15.455 1.00 58.88 110 GLU A O 1
ATOM 846 N N . THR A 1 111 ? 27.971 17.952 -16.859 1.00 58.41 111 THR A N 1
ATOM 847 C CA . THR A 1 111 ? 28.466 18.811 -17.949 1.00 58.41 111 THR A CA 1
ATOM 848 C C . THR A 1 111 ? 28.254 20.300 -17.683 1.00 58.41 111 THR A C 1
ATOM 850 O O . THR A 1 111 ? 29.064 21.114 -18.122 1.00 58.41 111 THR A O 1
ATOM 853 N N . THR A 1 112 ? 27.212 20.663 -16.930 1.00 58.19 112 THR A N 1
ATOM 854 C CA . THR A 1 112 ? 26.888 22.067 -16.629 1.00 58.19 112 THR A CA 1
ATOM 855 C C . THR A 1 112 ? 27.724 22.605 -15.461 1.00 58.19 112 THR A C 1
ATOM 857 O O . THR A 1 112 ? 28.050 23.790 -15.425 1.00 58.19 112 THR A O 1
ATOM 860 N N . THR A 1 113 ? 28.124 21.746 -14.517 1.00 55.75 113 THR A N 1
ATOM 861 C CA . THR A 1 113 ? 29.013 22.118 -13.403 1.00 55.75 113 THR A CA 1
ATOM 862 C C . THR A 1 113 ? 30.486 22.183 -13.816 1.00 55.75 113 THR A C 1
ATOM 864 O O . THR A 1 113 ? 31.227 23.000 -13.272 1.00 55.75 113 THR A O 1
ATOM 867 N N . ASN A 1 114 ? 30.908 21.413 -14.826 1.00 54.50 114 ASN A N 1
ATOM 868 C CA . ASN A 1 114 ? 32.276 21.455 -15.360 1.0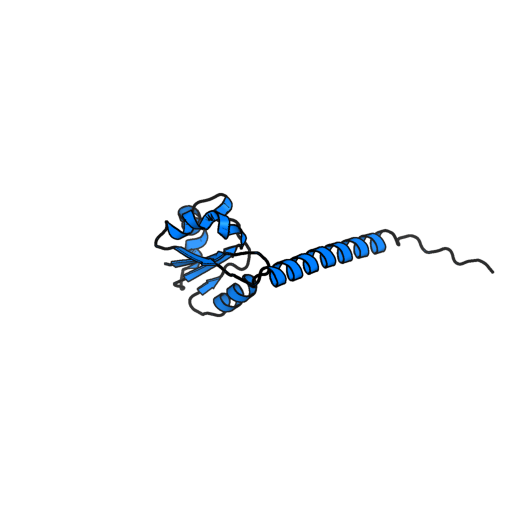0 54.50 114 ASN A CA 1
ATOM 869 C C . ASN A 1 114 ? 32.518 22.514 -16.453 1.00 54.50 114 ASN A C 1
ATOM 871 O O . ASN A 1 114 ? 33.665 22.734 -16.839 1.00 54.50 114 ASN A O 1
ATOM 875 N N . SER A 1 115 ? 31.494 23.230 -16.934 1.00 53.19 115 SER A N 1
ATOM 876 C CA . SER A 1 115 ? 31.653 24.303 -17.934 1.00 53.19 115 SER A CA 1
ATOM 877 C C . SER A 1 115 ? 32.026 25.680 -17.346 1.00 53.19 115 SER A C 1
ATOM 879 O O . SER A 1 115 ? 31.845 26.708 -17.994 1.00 53.19 115 SER A O 1
ATOM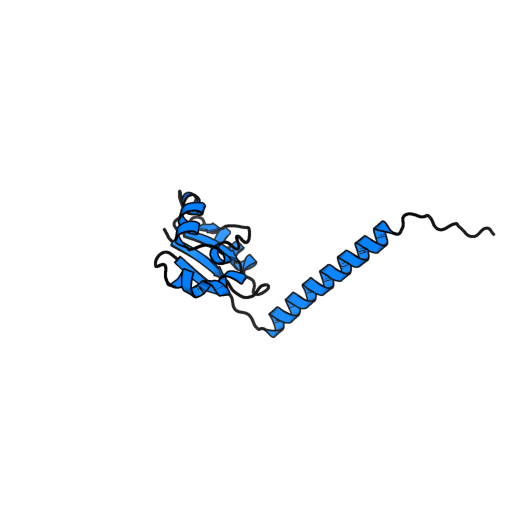 881 N N . GLY A 1 116 ? 32.576 25.720 -16.129 1.00 49.44 116 GLY A N 1
ATOM 882 C CA . GLY A 1 116 ? 33.008 26.932 -15.419 1.00 49.44 116 GLY A CA 1
ATOM 883 C C . GLY A 1 116 ? 34.357 27.536 -15.841 1.00 49.44 116 GLY A C 1
ATOM 884 O O . GLY A 1 116 ? 34.959 28.257 -15.051 1.00 49.44 116 GLY A O 1
ATOM 885 N N . LEU A 1 117 ? 34.855 27.281 -17.055 1.00 50.41 117 LEU A N 1
ATOM 886 C CA . LEU A 1 117 ? 36.016 27.985 -17.618 1.00 50.41 117 LEU A CA 1
ATOM 887 C C . LEU A 1 117 ? 35.696 28.413 -19.057 1.00 50.41 117 LEU A C 1
ATOM 889 O O . LEU A 1 117 ? 35.484 27.546 -19.908 1.00 50.41 117 LEU A O 1
ATOM 893 N N . PRO A 1 118 ? 35.654 29.723 -19.372 1.00 45.97 118 PRO A N 1
ATOM 894 C CA . PRO A 1 118 ? 35.389 30.1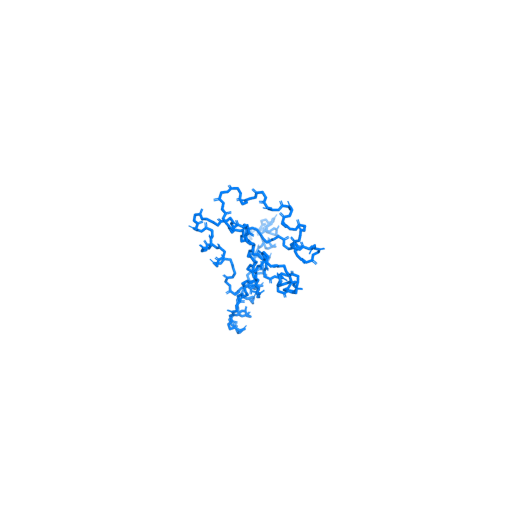63 -20.732 1.00 45.97 118 PRO A CA 1
ATOM 895 C C . PRO A 1 118 ? 36.524 29.707 -21.651 1.00 45.97 118 PRO A C 1
ATOM 897 O O . PRO A 1 118 ? 37.702 29.976 -21.396 1.00 45.97 118 PRO A O 1
ATOM 900 N N . ALA A 1 119 ? 36.157 29.027 -22.739 1.00 53.81 119 ALA A N 1
ATOM 901 C CA . ALA A 1 119 ? 37.069 28.676 -23.816 1.00 53.81 119 ALA A CA 1
ATOM 902 C C . ALA A 1 119 ? 37.787 29.946 -24.301 1.00 53.81 119 ALA A C 1
ATOM 904 O O . ALA A 1 119 ? 37.158 30.895 -24.779 1.00 53.81 119 ALA A O 1
ATOM 905 N N . LYS A 1 120 ? 39.117 29.986 -24.145 1.00 49.25 120 LYS A N 1
ATOM 906 C CA . LYS A 1 120 ? 39.952 31.047 -24.718 1.00 49.25 120 LYS A CA 1
ATOM 907 C C . LYS A 1 120 ? 39.711 31.064 -26.229 1.00 49.25 120 LYS A C 1
ATOM 909 O O . LYS A 1 120 ? 40.004 30.082 -26.904 1.00 49.25 120 LYS A O 1
ATOM 914 N N . ARG A 1 121 ? 39.180 32.180 -26.742 1.00 47.72 121 ARG A N 1
ATOM 915 C CA . ARG A 1 121 ? 39.078 32.432 -28.185 1.00 47.72 121 ARG A CA 1
ATOM 916 C C . ARG A 1 121 ? 40.466 32.273 -28.829 1.00 47.72 121 ARG A C 1
ATOM 918 O O . ARG A 1 121 ? 41.435 32.774 -28.244 1.00 47.72 121 ARG A O 1
ATOM 925 N N . PRO A 1 122 ? 40.582 31.609 -29.994 1.00 47.84 122 PRO A N 1
ATOM 926 C CA . PRO A 1 122 ? 41.830 31.595 -30.743 1.00 47.84 122 PRO A CA 1
ATOM 927 C C . PRO A 1 122 ? 42.160 33.035 -31.146 1.00 47.84 122 PRO A C 1
ATOM 929 O O . PRO A 1 122 ? 41.268 33.775 -31.563 1.00 47.84 122 PRO A O 1
ATOM 932 N N . ARG A 1 123 ? 43.415 33.449 -30.958 1.00 47.94 123 ARG A N 1
ATOM 933 C CA . ARG A 1 123 ? 43.907 34.709 -31.521 1.00 47.94 123 ARG A CA 1
ATOM 934 C C . ARG A 1 123 ? 44.236 34.442 -32.985 1.00 47.94 123 ARG A C 1
ATOM 936 O O . ARG A 1 123 ? 45.047 33.554 -33.248 1.00 47.94 123 ARG A O 1
ATOM 943 N N . GLU A 1 124 ? 43.560 35.161 -33.872 1.00 48.44 124 GLU A N 1
ATOM 944 C CA . GLU A 1 124 ? 44.009 35.393 -35.249 1.00 48.44 124 GLU A CA 1
ATOM 945 C C . GLU A 1 124 ? 45.249 36.295 -35.256 1.00 48.44 124 GLU A C 1
ATOM 947 O O . GLU A 1 124 ? 45.354 37.160 -34.348 1.00 48.44 124 GLU A O 1
#

InterPro domains:
  IPR000863 Sulfotransferase domain [PF00685] (4-101)
  IPR027417 P-loop containing nucleoside triphosphate hydrolase [G3DSA:3.40.50.300] (1-118)
  IPR027417 P-loop containing nucleoside triphosphate hydrolase [SSF52540] (2-102)

Foldseek 3Di:
DAEEEEAEDPPLCSLVVLVVQVPDPQEAEDNDAPCDLVPDAPVVVCVVCVVVNPRHDYYYYYDHVCVVVVVRQVVDPRHYYDYRDDDVVSSVVRVVVVVVVVVVVVVVVVVVVVPPDDDDDDDD

Organism: NCBI:txid930806

Secondary structure (DSSP, 8-state):
-EEEEEEE-TTSSHHHHHHHHHTSTTEEE--S---GGGTS-HHHHHHHHGGGGTT-SEEEEE-GGGGGGHHHHHHSTTEEEEEE---HHHHHHHHHHHHHHHHHHHHHHHHHHS--SPPPPPP-

Radius of gyration: 21.43 Å; chains: 1; bounding box: 60×47×51 Å